Protein AF-A0A7S1DMV2-F1 (afdb_monomer_lite)

Structure (mmCIF, N/CA/C/O backbone):
data_AF-A0A7S1DMV2-F1
#
_entry.id   AF-A0A7S1DMV2-F1
#
loop_
_atom_site.group_PDB
_atom_site.id
_atom_site.type_symbol
_atom_site.label_atom_id
_atom_site.label_alt_id
_atom_site.label_comp_id
_atom_site.label_asym_id
_atom_site.label_entity_id
_atom_site.label_seq_id
_atom_site.pdbx_PDB_ins_code
_atom_site.Cartn_x
_atom_site.Cartn_y
_atom_site.Cartn_z
_atom_site.occupancy
_atom_site.B_iso_or_equiv
_atom_site.auth_seq_id
_atom_site.auth_comp_id
_atom_site.auth_asym_id
_atom_site.auth_atom_id
_atom_site.pdbx_PDB_model_num
ATOM 1 N N . ILE A 1 1 ? 1.076 7.659 12.991 1.00 69.62 1 ILE A N 1
ATOM 2 C CA . ILE A 1 1 ? 1.710 8.082 11.717 1.00 69.62 1 ILE A CA 1
ATOM 3 C C . ILE A 1 1 ? 3.096 8.660 11.974 1.00 69.62 1 ILE A C 1
ATOM 5 O O . ILE A 1 1 ? 4.048 7.985 11.617 1.00 69.62 1 ILE A O 1
ATOM 9 N N . GLY A 1 2 ? 3.241 9.781 12.695 1.00 75.44 2 GLY A N 1
ATOM 10 C CA . GLY A 1 2 ? 4.561 10.373 12.993 1.00 75.44 2 GLY A CA 1
ATOM 11 C C . GLY A 1 2 ? 5.587 9.407 13.606 1.00 75.44 2 GLY A C 1
ATOM 12 O O . GLY A 1 2 ? 6.710 9.327 13.125 1.00 75.44 2 GLY A O 1
ATOM 13 N N . LEU A 1 3 ? 5.183 8.574 14.575 1.00 82.25 3 LEU A N 1
ATOM 14 C CA . LEU A 1 3 ? 6.082 7.592 15.205 1.00 82.25 3 LEU A CA 1
ATOM 15 C C . LEU A 1 3 ? 6.598 6.505 14.242 1.00 82.25 3 LEU A C 1
ATOM 17 O O . LEU A 1 3 ? 7.683 5.979 14.443 1.00 82.25 3 LEU A O 1
ATOM 21 N N . LEU A 1 4 ? 5.840 6.189 13.187 1.00 78.69 4 LEU A N 1
ATOM 22 C CA . LEU A 1 4 ? 6.258 5.259 12.131 1.00 78.69 4 LEU A CA 1
ATOM 23 C C . LEU A 1 4 ? 7.036 5.979 11.016 1.00 78.69 4 LEU A C 1
ATOM 25 O O . LEU A 1 4 ? 7.861 5.377 10.339 1.00 78.69 4 LEU A O 1
ATOM 29 N N . GLN A 1 5 ? 6.787 7.275 10.831 1.00 78.06 5 GLN A N 1
ATOM 30 C CA . GLN A 1 5 ? 7.440 8.096 9.816 1.00 78.06 5 GLN A CA 1
ATOM 31 C C . GLN A 1 5 ? 8.902 8.393 10.171 1.00 78.06 5 GLN A C 1
ATOM 33 O O . GLN A 1 5 ? 9.743 8.399 9.282 1.00 78.06 5 GLN A O 1
ATOM 38 N N . VAL A 1 6 ? 9.222 8.553 11.461 1.00 80.19 6 VAL A N 1
ATOM 39 C CA . VAL A 1 6 ? 10.602 8.728 11.951 1.00 80.19 6 VAL A CA 1
ATOM 40 C C . VAL A 1 6 ? 11.527 7.576 11.515 1.00 80.19 6 VAL A C 1
ATOM 42 O O . VAL A 1 6 ? 12.505 7.848 10.820 1.00 80.19 6 VAL A O 1
ATOM 45 N N . PRO A 1 7 ? 11.243 6.295 11.830 1.00 78.50 7 PRO A N 1
ATOM 46 C CA . PRO A 1 7 ? 12.079 5.192 11.368 1.00 78.50 7 PRO A CA 1
ATOM 47 C C . PRO A 1 7 ? 12.000 4.986 9.849 1.00 78.50 7 PRO A C 1
ATOM 49 O O . PRO A 1 7 ? 13.005 4.617 9.251 1.00 78.50 7 PRO A O 1
ATOM 52 N N . ALA A 1 8 ? 10.859 5.255 9.205 1.00 78.00 8 ALA A N 1
ATOM 53 C CA . ALA A 1 8 ? 10.748 5.146 7.748 1.00 78.00 8 ALA A CA 1
ATOM 54 C C . ALA A 1 8 ? 11.711 6.105 7.025 1.00 78.00 8 ALA A C 1
ATOM 56 O O . ALA A 1 8 ? 12.475 5.685 6.160 1.00 78.00 8 ALA A O 1
ATOM 57 N N . VAL A 1 9 ? 11.759 7.370 7.443 1.00 80.88 9 VAL A N 1
ATOM 58 C CA . VAL A 1 9 ? 12.667 8.358 6.847 1.00 80.88 9 VAL A CA 1
ATOM 59 C C . VAL A 1 9 ? 14.125 8.062 7.209 1.00 80.88 9 VAL A C 1
ATOM 61 O O . VAL A 1 9 ? 14.994 8.146 6.346 1.00 80.88 9 VAL A O 1
ATOM 64 N N . LEU A 1 10 ? 14.406 7.673 8.457 1.00 79.31 10 LEU A N 1
ATOM 65 C CA . LEU A 1 10 ? 15.778 7.423 8.916 1.00 79.31 10 LEU A CA 1
ATOM 66 C C . LEU A 1 10 ? 16.411 6.168 8.302 1.00 79.31 10 LEU A C 1
ATOM 68 O O . LEU A 1 10 ? 17.590 6.198 7.963 1.00 79.31 10 LEU A O 1
ATOM 72 N N . PHE A 1 11 ? 15.658 5.073 8.169 1.00 79.56 11 PHE A N 1
ATOM 73 C CA . PHE A 1 11 ? 16.206 3.787 7.720 1.00 79.56 11 PHE A CA 1
ATOM 74 C C . PHE A 1 11 ? 15.944 3.480 6.247 1.00 79.56 11 PHE A C 1
ATOM 76 O O . PHE A 1 11 ? 16.741 2.776 5.631 1.00 79.56 11 PHE A O 1
ATOM 83 N N . LEU A 1 12 ? 14.838 3.970 5.681 1.00 76.56 12 LEU A N 1
ATOM 84 C CA . LEU A 1 12 ? 14.453 3.684 4.294 1.00 76.56 12 LEU A CA 1
ATOM 85 C C . LEU A 1 12 ? 14.581 4.902 3.375 1.00 76.56 12 LEU A C 1
ATOM 87 O O . LEU A 1 12 ? 14.412 4.748 2.168 1.00 76.56 12 LEU A O 1
ATOM 91 N N . SER A 1 13 ? 14.874 6.088 3.929 1.00 75.75 13 SER A N 1
ATOM 92 C CA . SER A 1 13 ? 14.917 7.361 3.192 1.00 75.75 13 SER A CA 1
ATOM 93 C C . SER A 1 13 ? 13.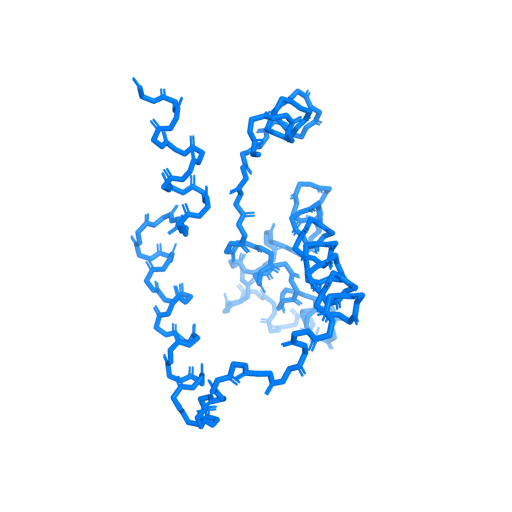665 7.598 2.339 1.00 75.75 13 SER A C 1
ATOM 95 O O . SER A 1 13 ? 13.721 8.258 1.305 1.00 75.75 13 SER A O 1
ATOM 97 N N . ASP A 1 14 ? 12.532 7.051 2.785 1.00 74.31 14 ASP A N 1
ATOM 98 C CA . ASP A 1 14 ? 11.255 7.088 2.085 1.00 74.31 14 ASP A CA 1
ATOM 99 C C . ASP A 1 14 ? 10.133 7.484 3.052 1.00 74.31 14 ASP A C 1
ATOM 101 O O . ASP A 1 14 ? 10.234 7.360 4.277 1.00 74.31 14 ASP A O 1
ATOM 105 N N . THR A 1 15 ? 9.047 7.992 2.486 1.00 77.38 15 THR A N 1
ATOM 106 C CA . THR A 1 15 ? 7.860 8.437 3.216 1.00 77.38 15 THR A CA 1
ATOM 107 C C . THR A 1 15 ? 6.749 7.384 3.167 1.00 77.38 15 THR A C 1
ATOM 109 O O . THR A 1 15 ? 6.864 6.352 2.506 1.00 77.38 15 THR A O 1
ATOM 112 N N . LEU A 1 16 ? 5.649 7.593 3.901 1.00 78.81 16 LEU A N 1
ATOM 113 C CA . LEU A 1 16 ? 4.575 6.598 4.005 1.00 78.81 1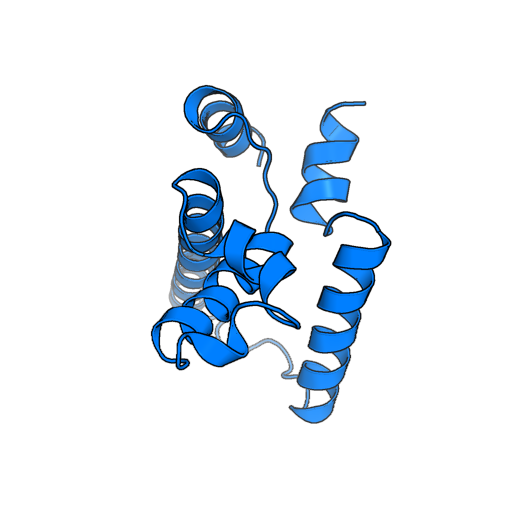6 LEU A CA 1
ATOM 114 C C . LEU A 1 16 ? 3.665 6.605 2.766 1.00 78.81 16 LEU A C 1
ATOM 116 O O . LEU A 1 16 ? 2.557 7.140 2.766 1.00 78.81 16 LEU A O 1
ATOM 120 N N . GLY A 1 17 ? 4.105 5.943 1.700 1.00 80.94 17 GLY A N 1
ATOM 121 C CA . GLY A 1 17 ? 3.315 5.677 0.499 1.00 80.94 17 GLY A CA 1
ATOM 122 C C . GLY A 1 17 ? 2.757 4.253 0.465 1.00 80.94 17 GLY A C 1
ATOM 123 O O . GLY A 1 17 ? 3.446 3.302 0.812 1.00 80.94 17 GLY A O 1
ATOM 124 N N . SER A 1 18 ? 1.505 4.094 0.025 1.00 83.00 18 SER A N 1
ATOM 125 C CA . SER A 1 18 ? 0.887 2.769 -0.165 1.00 83.00 18 SER A CA 1
ATOM 126 C C . SER A 1 18 ? 0.623 2.416 -1.631 1.00 83.00 18 SER A C 1
ATOM 128 O O . SER A 1 18 ? 0.567 1.247 -2.000 1.00 83.00 18 SER A O 1
ATOM 130 N N . SER A 1 19 ? 0.501 3.414 -2.505 1.00 84.50 19 SER A N 1
ATOM 131 C CA . SER A 1 19 ? 0.163 3.203 -3.915 1.00 84.50 19 SER A CA 1
ATOM 132 C C . SER A 1 19 ? 1.239 2.445 -4.701 1.00 84.50 19 SER A C 1
ATOM 134 O O . SER A 1 19 ? 0.906 1.717 -5.634 1.00 84.50 19 SER A O 1
ATOM 136 N N . SER A 1 20 ? 2.518 2.574 -4.334 1.00 85.94 20 SER A N 1
ATOM 137 C CA . SER A 1 20 ? 3.603 1.865 -5.025 1.00 85.94 20 SER A CA 1
ATOM 138 C C . SER A 1 20 ? 3.719 0.396 -4.599 1.00 85.94 20 SER A C 1
ATOM 140 O O . SER A 1 20 ? 4.163 -0.416 -5.402 1.00 85.94 20 SER A O 1
ATOM 142 N N . ALA A 1 21 ? 3.193 0.004 -3.432 1.00 87.12 21 ALA A N 1
ATOM 143 C CA . ALA A 1 21 ? 3.096 -1.404 -3.038 1.00 87.12 21 ALA A CA 1
ATOM 144 C C . ALA A 1 21 ? 2.246 -2.233 -4.017 1.00 87.12 21 ALA A C 1
ATOM 146 O O . ALA A 1 21 ? 2.597 -3.372 -4.326 1.00 87.12 21 ALA A O 1
ATOM 147 N N . TYR A 1 22 ? 1.167 -1.654 -4.566 1.00 87.62 22 TYR A N 1
ATOM 148 C CA . TYR A 1 22 ? 0.386 -2.311 -5.620 1.00 87.62 22 TYR A CA 1
ATOM 149 C C . TYR A 1 22 ? 1.246 -2.577 -6.859 1.00 87.62 22 TYR A C 1
ATOM 151 O O . TYR A 1 22 ? 1.145 -3.651 -7.447 1.00 87.62 22 TYR A O 1
ATOM 159 N N . MET A 1 23 ? 2.128 -1.645 -7.230 1.00 86.62 23 MET A N 1
ATOM 160 C CA . MET A 1 23 ? 3.055 -1.840 -8.348 1.00 86.62 23 MET A CA 1
ATOM 161 C C . MET A 1 23 ? 4.089 -2.921 -8.032 1.00 86.62 23 MET A C 1
ATOM 163 O O . MET A 1 23 ? 4.322 -3.772 -8.881 1.00 86.62 23 MET A O 1
ATOM 167 N N . THR A 1 24 ? 4.636 -2.961 -6.813 1.00 88.38 24 THR A N 1
ATOM 168 C CA . THR A 1 24 ? 5.594 -3.993 -6.375 1.00 88.38 24 THR A CA 1
ATOM 169 C C . THR A 1 24 ? 5.013 -5.403 -6.465 1.00 88.38 24 THR A C 1
ATOM 171 O O . THR A 1 24 ? 5.681 -6.322 -6.946 1.00 88.38 24 THR A O 1
ATOM 174 N N . VAL A 1 25 ? 3.760 -5.584 -6.031 1.00 87.50 25 VAL A N 1
ATOM 175 C CA . VAL A 1 25 ? 3.068 -6.881 -6.096 1.00 87.50 25 VAL A CA 1
ATOM 176 C C . VAL A 1 25 ? 2.779 -7.266 -7.547 1.00 87.50 25 VAL A C 1
ATOM 178 O O . VAL A 1 25 ? 3.097 -8.380 -7.956 1.00 87.50 25 VAL A O 1
ATOM 181 N N . ASN A 1 26 ? 2.247 -6.341 -8.355 1.00 85.94 26 ASN A N 1
ATOM 182 C CA . ASN A 1 26 ? 1.980 -6.604 -9.773 1.00 85.94 26 ASN A CA 1
ATOM 183 C C . ASN A 1 26 ? 3.270 -6.854 -10.573 1.00 85.94 26 ASN A C 1
ATOM 185 O O . ASN A 1 26 ? 3.283 -7.679 -11.483 1.00 85.94 26 ASN A O 1
ATOM 189 N N . ALA A 1 27 ? 4.381 -6.215 -10.203 1.00 84.75 27 ALA A N 1
ATOM 190 C CA . ALA A 1 27 ? 5.683 -6.428 -10.825 1.00 84.75 27 ALA A CA 1
ATOM 191 C C . ALA A 1 27 ? 6.230 -7.846 -10.600 1.00 84.75 27 ALA A C 1
ATOM 193 O O . ALA A 1 27 ? 7.048 -8.303 -11.395 1.00 84.75 27 ALA A O 1
ATOM 194 N N . GLN A 1 28 ? 5.757 -8.590 -9.590 1.00 84.31 28 GLN A N 1
ATOM 195 C CA . GLN A 1 28 ? 6.155 -9.994 -9.414 1.00 84.31 28 GLN A CA 1
ATOM 196 C C . GLN A 1 28 ? 5.643 -10.895 -10.539 1.00 84.31 28 GLN A C 1
ATOM 198 O O . GLN A 1 28 ? 6.277 -11.907 -10.838 1.00 84.31 28 GLN A O 1
ATOM 203 N N . LEU A 1 29 ? 4.563 -10.505 -11.225 1.00 80.75 29 LEU A N 1
ATOM 204 C CA . LEU A 1 29 ? 4.059 -11.231 -12.390 1.00 80.75 29 LEU A CA 1
ATOM 205 C C . LEU A 1 29 ? 5.114 -11.302 -13.508 1.00 80.75 29 LEU A C 1
ATOM 207 O O . LEU A 1 29 ? 5.193 -12.294 -14.229 1.00 80.75 29 LEU A O 1
ATOM 211 N N . LEU A 1 30 ? 6.009 -10.309 -13.591 1.00 78.00 30 LEU A N 1
ATOM 212 C CA . LEU A 1 30 ? 7.112 -10.285 -14.557 1.00 78.00 30 LEU A CA 1
ATOM 213 C C . LEU A 1 30 ? 8.139 -11.397 -14.351 1.00 78.00 30 LEU A C 1
ATOM 215 O O . LEU A 1 30 ? 8.847 -11.739 -15.298 1.00 78.00 30 LEU A O 1
ATOM 219 N N . ASN A 1 31 ? 8.228 -11.973 -13.150 1.00 76.75 31 ASN A N 1
ATOM 220 C CA . ASN A 1 31 ? 9.111 -13.113 -12.898 1.00 76.75 31 ASN A CA 1
ATOM 221 C C . ASN A 1 31 ? 8.611 -14.383 -13.593 1.00 76.75 31 ASN A C 1
ATOM 223 O O . ASN A 1 31 ? 9.419 -15.246 -13.924 1.00 76.75 31 ASN A O 1
ATOM 227 N N . VAL A 1 32 ? 7.304 -14.467 -13.853 1.00 79.94 32 VAL A N 1
ATOM 228 C CA . VAL A 1 32 ? 6.658 -15.610 -14.509 1.00 79.94 32 VAL A CA 1
ATOM 229 C C . VAL A 1 32 ? 6.602 -15.426 -16.032 1.00 79.94 32 VAL A C 1
ATOM 231 O O . VAL A 1 32 ? 6.532 -16.408 -16.767 1.00 79.94 32 VAL A O 1
ATOM 234 N N . LEU A 1 33 ? 6.674 -14.186 -16.535 1.00 74.06 33 LEU A N 1
ATOM 235 C CA . LEU A 1 33 ? 6.631 -13.917 -17.975 1.00 74.06 33 LEU A CA 1
ATOM 236 C C . LEU A 1 33 ? 7.965 -14.236 -18.689 1.00 74.06 33 LEU A C 1
ATOM 238 O O . LEU A 1 33 ? 9.033 -13.933 -18.136 1.00 74.06 33 LEU A O 1
ATOM 242 N N . PRO A 1 34 ? 7.909 -14.750 -19.941 1.00 71.50 34 PRO A N 1
ATOM 243 C CA . PRO A 1 34 ? 9.077 -14.921 -20.806 1.00 71.50 34 PRO A CA 1
ATOM 244 C C . PRO A 1 34 ? 9.829 -13.601 -21.019 1.00 71.50 34 PRO A C 1
ATOM 246 O O . PRO A 1 34 ? 9.221 -12.528 -21.063 1.00 71.50 34 PRO A O 1
ATOM 249 N N . GLY A 1 35 ? 11.155 -13.685 -21.175 1.00 66.19 35 GLY A N 1
ATOM 250 C CA . GLY A 1 35 ? 12.046 -12.524 -21.298 1.00 66.19 35 GLY A CA 1
ATOM 251 C C . GLY A 1 35 ? 11.678 -11.556 -22.428 1.00 66.19 35 GLY A C 1
ATOM 252 O O . GLY A 1 35 ? 11.830 -10.348 -22.259 1.00 66.19 35 GLY A O 1
ATOM 253 N N . ASP A 1 36 ? 11.102 -12.064 -23.517 1.00 66.06 36 ASP A N 1
ATOM 254 C CA . ASP A 1 36 ? 10.797 -11.293 -24.730 1.00 66.06 36 ASP A CA 1
ATOM 255 C C . ASP A 1 36 ? 9.690 -10.242 -24.529 1.00 66.06 36 ASP A C 1
ATOM 257 O O . ASP A 1 36 ? 9.670 -9.211 -25.198 1.00 66.06 36 ASP A O 1
ATOM 261 N N . LEU A 1 37 ? 8.796 -10.447 -23.554 1.00 64.00 37 LEU A N 1
ATOM 262 C CA . LEU A 1 37 ? 7.711 -9.510 -23.226 1.00 64.00 37 LEU A CA 1
ATOM 263 C C . LEU A 1 37 ? 8.139 -8.415 -22.233 1.00 64.00 37 LEU A C 1
ATOM 265 O O . LEU A 1 37 ? 7.384 -7.473 -21.980 1.00 64.00 37 LEU A O 1
ATOM 269 N N . ARG A 1 38 ? 9.349 -8.513 -21.663 1.00 64.62 38 ARG A N 1
ATOM 270 C CA . ARG A 1 38 ? 9.828 -7.608 -20.604 1.00 64.62 38 ARG A CA 1
ATOM 271 C C . ARG A 1 38 ? 10.288 -6.246 -21.136 1.00 64.62 38 ARG A C 1
ATOM 273 O O . ARG A 1 38 ? 10.204 -5.259 -20.415 1.00 64.62 38 ARG A O 1
ATOM 280 N N . GLY A 1 39 ? 10.714 -6.166 -22.398 1.00 58.47 39 GLY A N 1
ATOM 281 C CA . GLY A 1 39 ? 11.342 -4.960 -22.956 1.00 58.47 39 GLY A CA 1
ATOM 282 C C . GLY A 1 39 ? 10.399 -3.788 -23.271 1.00 58.47 39 GLY A C 1
ATOM 283 O O . GLY A 1 39 ? 10.859 -2.652 -23.356 1.00 58.47 39 GLY A O 1
ATOM 284 N N . GLY A 1 40 ? 9.095 -4.039 -23.446 1.00 64.06 40 GLY A N 1
ATOM 285 C CA . GLY A 1 40 ? 8.129 -3.038 -23.926 1.00 64.06 40 GLY A CA 1
ATOM 286 C C . GLY A 1 40 ? 7.224 -2.471 -22.831 1.00 64.06 40 GLY A C 1
ATOM 287 O O . GLY A 1 40 ? 7.560 -1.501 -22.155 1.00 64.06 40 GLY A O 1
ATOM 288 N N . ALA A 1 41 ? 6.054 -3.089 -22.648 1.00 56.97 41 ALA A N 1
ATOM 289 C CA . ALA A 1 41 ? 5.014 -2.626 -21.721 1.00 56.97 41 ALA A CA 1
ATOM 290 C C . ALA A 1 41 ? 5.406 -2.727 -20.231 1.00 56.97 41 ALA A C 1
ATOM 292 O O . ALA A 1 41 ? 4.777 -2.114 -19.372 1.00 56.97 41 ALA A O 1
ATOM 293 N N . ALA A 1 42 ? 6.455 -3.490 -19.918 1.00 64.31 42 ALA A N 1
ATOM 294 C CA . ALA A 1 42 ? 6.855 -3.826 -18.558 1.00 64.31 42 ALA A CA 1
ATOM 295 C C . ALA A 1 42 ? 8.004 -2.982 -17.990 1.00 64.31 42 ALA A C 1
ATOM 297 O O . ALA A 1 42 ? 8.271 -3.079 -16.794 1.00 64.31 42 ALA A O 1
ATOM 298 N N . LYS A 1 43 ? 8.651 -2.127 -18.793 1.00 74.75 43 LYS A N 1
ATOM 299 C CA . LYS A 1 43 ? 9.821 -1.344 -18.355 1.00 74.75 43 LYS A CA 1
ATOM 300 C C . LYS A 1 43 ? 9.534 -0.486 -17.117 1.00 74.75 43 LYS A C 1
ATOM 302 O O . LYS A 1 43 ? 10.382 -0.341 -16.244 1.00 74.75 43 LYS A O 1
ATOM 307 N N .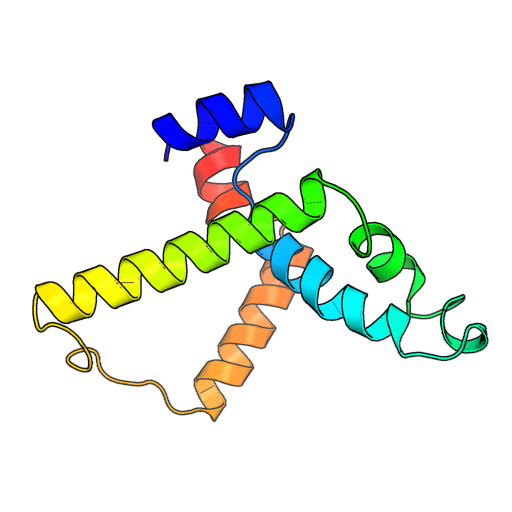 HIS A 1 44 ? 8.320 0.060 -17.017 1.00 77.56 44 HIS A N 1
ATOM 308 C CA . HIS A 1 44 ? 7.899 0.813 -15.835 1.00 77.56 44 HIS A CA 1
ATOM 309 C C . HIS A 1 44 ? 7.761 -0.082 -14.593 1.00 77.56 44 HIS A C 1
ATOM 311 O O . HIS A 1 44 ? 8.207 0.297 -13.516 1.00 77.56 44 HIS A O 1
ATOM 317 N N . LEU A 1 45 ? 7.182 -1.279 -14.741 1.00 75.75 45 LEU A N 1
ATOM 318 C CA . LEU A 1 45 ? 6.999 -2.232 -13.641 1.00 75.75 45 LEU A CA 1
ATOM 319 C C . LEU A 1 45 ? 8.318 -2.895 -13.217 1.00 75.75 45 LEU A C 1
ATOM 321 O O . LEU A 1 45 ? 8.457 -3.287 -12.063 1.00 75.75 45 LEU A O 1
ATOM 325 N N . GLU A 1 46 ? 9.299 -2.993 -14.115 1.00 77.44 46 GLU A N 1
ATOM 326 C CA . GLU A 1 46 ? 10.613 -3.570 -13.824 1.00 77.44 46 GLU A CA 1
ATOM 327 C C . GLU A 1 46 ? 11.330 -2.827 -12.685 1.00 77.44 46 GLU A C 1
ATOM 329 O O . GLU A 1 46 ? 11.894 -3.465 -11.795 1.00 77.44 46 GLU A O 1
ATOM 334 N N . GLY A 1 47 ? 11.203 -1.495 -12.635 1.00 76.25 47 GLY A N 1
ATOM 335 C CA . GLY A 1 47 ? 11.740 -0.670 -11.545 1.00 76.25 47 GLY A CA 1
ATOM 336 C C . GLY A 1 47 ? 11.106 -0.943 -10.173 1.00 76.25 47 GLY A C 1
ATOM 337 O O . GLY A 1 47 ? 11.718 -0.662 -9.145 1.00 76.25 47 GLY A O 1
ATOM 338 N N . PHE A 1 48 ? 9.912 -1.542 -10.139 1.00 78.50 48 PHE A N 1
ATOM 339 C CA . PHE A 1 48 ? 9.207 -1.912 -8.907 1.00 78.50 48 PHE A CA 1
ATOM 340 C C . PHE A 1 48 ? 9.388 -3.387 -8.526 1.00 78.50 48 PHE A C 1
ATOM 342 O O . PHE A 1 48 ? 8.867 -3.832 -7.507 1.00 78.50 48 PHE A O 1
ATOM 349 N N . ARG A 1 49 ? 10.130 -4.170 -9.320 1.00 72.19 49 ARG A N 1
ATOM 350 C CA . ARG A 1 49 ? 10.228 -5.626 -9.147 1.00 72.19 49 ARG A CA 1
ATOM 351 C C . ARG A 1 49 ? 11.033 -6.032 -7.914 1.00 72.19 49 ARG A C 1
ATOM 353 O O . ARG A 1 49 ? 10.637 -6.941 -7.185 1.00 72.19 49 ARG A O 1
ATOM 360 N N . LEU A 1 50 ? 12.174 -5.385 -7.696 1.00 66.56 50 LEU A N 1
ATOM 361 C CA . LEU A 1 50 ? 13.116 -5.698 -6.622 1.00 66.56 50 LEU A CA 1
ATOM 362 C C . LEU A 1 50 ? 13.555 -4.406 -5.932 1.00 66.56 50 LEU A C 1
ATOM 364 O O . LEU A 1 50 ? 13.634 -3.355 -6.561 1.00 66.56 50 LEU A O 1
ATOM 368 N N . GLY A 1 51 ? 13.821 -4.486 -4.631 1.00 75.31 51 GLY A N 1
ATOM 369 C CA . GLY A 1 51 ? 14.308 -3.361 -3.836 1.00 75.31 51 GLY A CA 1
ATOM 370 C C . GLY A 1 51 ? 13.696 -3.338 -2.443 1.00 75.31 51 GLY A C 1
ATOM 371 O O . GLY A 1 51 ? 12.479 -3.464 -2.291 1.00 75.31 51 GLY A O 1
ATOM 372 N N . ALA A 1 52 ? 14.542 -3.150 -1.430 1.00 69.94 52 ALA A N 1
ATOM 373 C CA . ALA A 1 52 ? 14.108 -3.061 -0.038 1.00 69.94 52 ALA A CA 1
ATOM 374 C C . ALA A 1 52 ? 13.082 -1.931 0.166 1.00 69.94 52 ALA A C 1
ATOM 376 O O . ALA A 1 52 ? 12.078 -2.149 0.836 1.00 69.94 52 ALA A O 1
ATOM 377 N N . GLY A 1 53 ? 13.262 -0.783 -0.501 1.00 73.56 53 GLY A N 1
ATOM 378 C CA . GLY A 1 53 ? 12.305 0.331 -0.463 1.00 73.56 53 GLY A CA 1
ATOM 379 C C . GLY A 1 53 ? 10.931 -0.005 -1.061 1.00 73.56 53 GLY A C 1
ATOM 380 O O . GLY A 1 53 ? 9.906 0.391 -0.521 1.00 73.56 53 GLY A O 1
ATOM 381 N N . ASN A 1 54 ? 10.875 -0.822 -2.115 1.00 79.50 54 ASN A N 1
ATOM 382 C CA . ASN A 1 54 ? 9.610 -1.210 -2.752 1.00 79.50 54 ASN A CA 1
ATOM 383 C C . ASN A 1 54 ? 8.826 -2.236 -1.918 1.00 79.50 54 ASN A C 1
ATOM 385 O O . ASN A 1 54 ? 7.596 -2.188 -1.850 1.00 79.50 54 ASN A O 1
ATOM 389 N N . TRP A 1 55 ? 9.535 -3.176 -1.289 1.00 84.19 55 TRP A N 1
ATOM 390 C CA . TRP A 1 55 ? 8.934 -4.261 -0.511 1.00 84.19 55 TRP A CA 1
ATOM 391 C C . TRP A 1 55 ? 8.538 -3.849 0.903 1.00 84.19 55 TRP A C 1
ATOM 393 O O . TRP A 1 55 ? 7.550 -4.364 1.426 1.00 84.19 55 TRP A O 1
ATOM 403 N N . TRP A 1 56 ? 9.239 -2.888 1.509 1.00 85.00 56 TRP A N 1
ATOM 404 C CA . TRP A 1 56 ? 8.859 -2.349 2.818 1.00 85.00 56 TRP A CA 1
ATOM 405 C C . TRP A 1 56 ? 7.407 -1.849 2.821 1.00 85.00 56 TRP A C 1
ATOM 407 O O . TRP A 1 56 ? 6.660 -2.152 3.749 1.00 85.00 56 TRP A O 1
ATOM 417 N N . GLN A 1 57 ? 6.976 -1.168 1.752 1.00 86.19 57 GLN A N 1
ATOM 418 C CA . GLN A 1 57 ? 5.607 -0.662 1.633 1.00 86.19 57 GLN A CA 1
ATOM 419 C C . GLN A 1 57 ? 4.574 -1.803 1.597 1.00 86.19 57 GLN A C 1
ATOM 421 O O . GLN A 1 57 ? 3.489 -1.676 2.165 1.00 86.19 57 GLN A O 1
ATOM 426 N N . VAL A 1 58 ? 4.917 -2.945 0.989 1.00 89.31 58 VAL A N 1
ATOM 427 C CA . VAL A 1 58 ? 4.069 -4.152 0.974 1.00 89.31 58 VAL A CA 1
ATOM 428 C C . VAL A 1 58 ? 3.944 -4.740 2.383 1.00 89.31 58 VAL A C 1
ATOM 430 O O . VAL A 1 58 ? 2.838 -5.062 2.827 1.00 89.31 58 VAL A O 1
ATOM 433 N N . PHE A 1 59 ? 5.052 -4.833 3.123 1.00 89.81 59 PHE A N 1
ATOM 434 C CA . PHE A 1 59 ? 5.038 -5.291 4.517 1.00 89.81 59 PHE A CA 1
ATOM 435 C C . PHE A 1 59 ? 4.253 -4.343 5.427 1.00 89.81 59 PHE A C 1
ATOM 437 O O . PHE A 1 59 ? 3.450 -4.789 6.242 1.00 89.81 59 PHE A O 1
ATOM 444 N N . TYR A 1 60 ? 4.412 -3.035 5.243 1.00 87.75 60 TYR A N 1
ATOM 445 C CA . TYR A 1 60 ? 3.659 -2.025 5.976 1.00 87.75 60 TYR A CA 1
ATOM 446 C C . TYR A 1 60 ? 2.141 -2.159 5.759 1.00 87.75 60 TYR A C 1
ATOM 448 O O . TYR A 1 60 ? 1.385 -2.221 6.730 1.00 87.75 60 TYR A O 1
ATOM 456 N N . ILE A 1 61 ? 1.682 -2.253 4.505 1.00 90.25 61 ILE A N 1
ATOM 457 C CA . ILE A 1 61 ? 0.250 -2.397 4.199 1.00 90.25 61 ILE A CA 1
ATOM 458 C C . ILE A 1 61 ? -0.297 -3.725 4.718 1.00 90.25 61 ILE A C 1
ATOM 460 O O . ILE A 1 61 ? -1.374 -3.750 5.307 1.00 90.25 61 ILE A O 1
ATOM 464 N N . SER A 1 62 ? 0.424 -4.829 4.519 1.00 91.50 62 SER A N 1
ATOM 465 C CA . SER A 1 62 ? -0.025 -6.138 5.008 1.00 91.50 62 SER A CA 1
ATOM 466 C C . SER A 1 62 ? -0.137 -6.161 6.535 1.00 91.50 62 SER A C 1
ATOM 468 O O . SER A 1 62 ? -1.154 -6.620 7.054 1.00 91.50 62 SER A O 1
ATOM 470 N N . ALA A 1 63 ? 0.821 -5.573 7.257 1.00 91.81 63 ALA A N 1
ATOM 471 C CA . ALA A 1 63 ? 0.730 -5.395 8.704 1.00 91.81 63 ALA A CA 1
ATOM 472 C C . ALA A 1 63 ? -0.474 -4.528 9.109 1.00 91.81 63 ALA A C 1
ATOM 474 O O . ALA A 1 63 ? -1.176 -4.867 10.061 1.00 91.81 63 ALA A O 1
ATOM 475 N N . ALA A 1 64 ? -0.766 -3.449 8.373 1.00 90.56 64 ALA A N 1
ATOM 476 C CA . ALA A 1 64 ? -1.933 -2.607 8.631 1.00 90.56 64 ALA A CA 1
ATOM 477 C C . ALA A 1 64 ? -3.259 -3.362 8.422 1.00 90.56 64 ALA A C 1
ATOM 479 O O . ALA A 1 64 ? -4.163 -3.252 9.250 1.00 90.56 64 ALA A O 1
ATOM 480 N N . ILE A 1 65 ? -3.364 -4.169 7.359 1.00 92.88 65 ILE A N 1
ATOM 481 C CA . ILE A 1 65 ? -4.539 -5.009 7.078 1.00 92.88 65 ILE A CA 1
ATOM 482 C C . ILE A 1 65 ? -4.727 -6.052 8.184 1.00 92.88 65 ILE A C 1
ATOM 484 O O . ILE A 1 65 ? -5.826 -6.184 8.724 1.00 92.88 65 ILE A O 1
ATOM 488 N N . LEU A 1 66 ? -3.663 -6.772 8.552 1.00 95.00 66 LEU A N 1
ATOM 489 C CA . LEU A 1 66 ? -3.711 -7.796 9.598 1.00 95.00 66 LEU A CA 1
ATOM 490 C C . LEU A 1 66 ? -4.028 -7.195 10.972 1.00 95.00 66 LEU A C 1
ATOM 492 O O . LEU A 1 66 ? -4.851 -7.744 11.704 1.00 95.00 66 LEU A O 1
ATOM 496 N N . GLY A 1 67 ? -3.437 -6.046 11.303 1.00 93.75 67 GLY A N 1
ATOM 497 C CA . GLY A 1 67 ? -3.723 -5.315 12.535 1.00 93.75 67 GLY A CA 1
ATOM 498 C C . GLY A 1 67 ? -5.177 -4.849 12.605 1.00 93.75 67 GLY A C 1
ATOM 499 O O . GLY A 1 67 ? -5.852 -5.082 13.606 1.00 93.75 67 GLY A O 1
ATOM 500 N N . ALA A 1 68 ? -5.699 -4.268 11.520 1.00 91.94 68 ALA A N 1
ATOM 501 C CA . ALA A 1 68 ? -7.101 -3.863 11.437 1.00 91.94 68 ALA A CA 1
ATOM 502 C C . ALA A 1 68 ? -8.053 -5.062 11.563 1.00 91.94 68 ALA A C 1
ATOM 504 O O . ALA A 1 68 ? -9.045 -4.991 12.291 1.00 91.94 68 ALA A O 1
ATOM 505 N N . PHE A 1 69 ? -7.733 -6.182 10.910 1.00 93.81 69 PHE A N 1
ATOM 506 C CA . PHE A 1 69 ? -8.505 -7.417 11.017 1.00 93.81 69 PHE A CA 1
ATOM 507 C C . PHE A 1 69 ? -8.519 -7.965 12.452 1.00 93.81 69 PHE A C 1
ATOM 509 O O . PHE A 1 69 ? -9.591 -8.265 12.979 1.00 93.81 69 PHE A O 1
ATOM 516 N N . GLY A 1 70 ? -7.357 -8.041 13.109 1.00 95.62 70 GLY A N 1
ATOM 517 C CA . GLY A 1 70 ? -7.238 -8.488 14.498 1.00 95.62 70 GLY A CA 1
ATOM 518 C C . GLY A 1 70 ? -8.032 -7.606 15.464 1.00 95.62 70 GLY A C 1
ATOM 519 O O . GLY A 1 70 ? -8.847 -8.111 16.236 1.00 95.62 70 GLY A O 1
ATOM 520 N N . CYS A 1 71 ? -7.886 -6.282 15.360 1.00 94.38 71 CYS A N 1
ATOM 521 C CA . CYS A 1 71 ? -8.654 -5.329 16.164 1.00 94.38 71 CYS A CA 1
ATOM 522 C C . CYS A 1 71 ? -10.165 -5.456 15.930 1.00 94.38 71 CYS A C 1
ATOM 524 O O . CYS A 1 71 ? -10.944 -5.433 16.883 1.00 94.38 71 CYS A O 1
ATOM 526 N N . SER A 1 72 ? -10.595 -5.630 14.679 1.00 94.50 72 SER A N 1
ATOM 527 C CA . SER A 1 72 ? -12.012 -5.797 14.347 1.00 94.50 72 SER A CA 1
ATOM 528 C C . SER A 1 72 ? -12.607 -7.075 14.951 1.00 94.50 72 SER A C 1
ATOM 530 O O . SER A 1 72 ? -13.755 -7.074 15.397 1.00 94.50 72 SER A O 1
ATOM 532 N N . LYS A 1 73 ? -11.818 -8.154 15.036 1.00 93.56 73 LYS A N 1
ATOM 533 C CA . LYS A 1 73 ? -12.221 -9.398 15.706 1.00 93.56 73 LYS A CA 1
ATOM 534 C C . LYS A 1 73 ? -12.306 -9.236 17.223 1.00 93.56 73 LYS A C 1
ATOM 536 O O . LYS A 1 73 ? -13.313 -9.630 17.797 1.00 93.56 73 LYS A O 1
ATOM 541 N N . ILE A 1 74 ? -11.296 -8.630 17.853 1.00 95.62 74 ILE A N 1
ATOM 542 C CA . ILE A 1 74 ? -11.254 -8.427 19.314 1.00 95.62 74 ILE A CA 1
ATOM 543 C C . ILE A 1 74 ? -12.403 -7.526 19.780 1.00 95.62 74 ILE A C 1
ATOM 545 O O . ILE A 1 74 ? -13.033 -7.795 20.796 1.00 95.62 74 ILE A O 1
ATOM 549 N N . THR A 1 75 ? -12.703 -6.474 19.018 1.00 94.75 75 THR A N 1
ATOM 550 C CA . THR A 1 75 ? -13.790 -5.529 19.331 1.00 94.75 75 THR A CA 1
ATOM 551 C C . THR A 1 75 ? -15.176 -6.021 18.908 1.00 94.75 75 THR A C 1
ATOM 553 O O . THR A 1 75 ? -16.161 -5.334 19.161 1.00 94.75 75 THR A O 1
ATOM 556 N N . GLY A 1 76 ? -15.276 -7.178 18.240 1.00 91.19 76 GLY A N 1
ATOM 557 C CA . GLY A 1 76 ? -16.546 -7.710 17.737 1.00 91.19 76 GLY A CA 1
ATOM 558 C C . GLY A 1 76 ? -17.189 -6.879 16.618 1.00 91.19 76 GLY A C 1
ATOM 559 O O . GL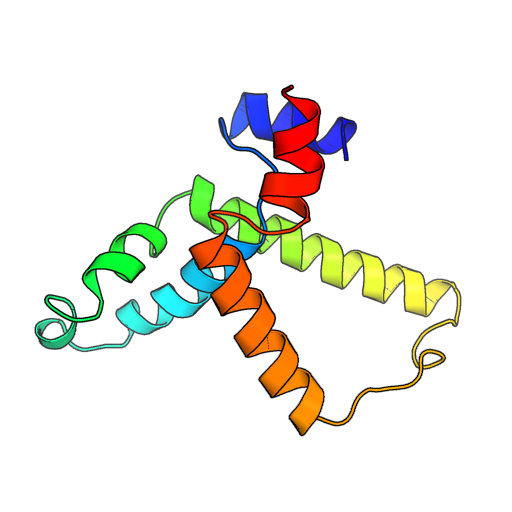Y A 1 76 ? -18.366 -7.053 16.326 1.00 91.19 76 GLY A O 1
ATOM 560 N N . THR A 1 77 ? -16.440 -5.982 15.971 1.00 92.62 77 THR A N 1
ATOM 561 C CA . THR A 1 77 ? -16.946 -5.087 14.908 1.00 92.62 77 THR A CA 1
ATOM 562 C C . THR A 1 77 ? -16.847 -5.694 13.506 1.00 92.62 77 THR A C 1
ATOM 564 O O . THR A 1 77 ? -17.224 -5.068 12.511 1.00 92.62 77 THR A O 1
ATOM 567 N N . TYR A 1 78 ? -16.333 -6.919 13.396 1.00 90.25 78 TYR A N 1
ATOM 568 C CA . TYR A 1 78 ? -16.143 -7.588 12.116 1.00 90.25 78 TYR A CA 1
ATOM 569 C C . TYR A 1 78 ? -17.480 -7.854 11.416 1.00 90.25 78 TYR A C 1
ATOM 571 O O . TYR A 1 78 ? -18.346 -8.537 11.953 1.00 90.25 78 TYR A O 1
ATOM 579 N N . GLY A 1 79 ? -17.634 -7.337 10.194 1.00 87.56 79 GLY A N 1
ATOM 580 C CA . GLY A 1 79 ? -18.851 -7.511 9.394 1.00 87.56 79 GLY A CA 1
ATOM 581 C C . GLY A 1 79 ? -20.011 -6.578 9.762 1.00 87.56 79 GLY A C 1
ATOM 582 O O . GLY A 1 79 ? -21.065 -6.671 9.145 1.00 87.56 79 GLY A O 1
ATOM 583 N N . VAL A 1 80 ? -19.823 -5.656 10.715 1.00 91.12 80 VAL A N 1
ATOM 584 C CA . VAL A 1 80 ? -20.831 -4.632 11.054 1.00 91.12 80 VAL A CA 1
ATOM 585 C C . VAL A 1 80 ? -20.948 -3.578 9.948 1.00 91.12 80 VAL A C 1
ATOM 587 O O . VAL A 1 80 ? -22.026 -3.045 9.690 1.00 91.12 80 VAL A O 1
ATOM 590 N N . ALA A 1 81 ? -19.838 -3.271 9.274 1.00 87.44 81 ALA A N 1
ATOM 591 C CA . ALA A 1 81 ? -19.825 -2.310 8.181 1.00 87.44 81 ALA A CA 1
ATOM 592 C C . ALA A 1 81 ? -20.587 -2.845 6.960 1.00 87.44 81 ALA A C 1
ATOM 594 O O . ALA A 1 81 ? -20.390 -3.985 6.531 1.00 87.44 81 ALA A O 1
ATOM 595 N N . ARG A 1 82 ? -21.421 -1.990 6.356 1.00 89.88 82 ARG A N 1
ATOM 596 C CA . ARG A 1 82 ? -22.141 -2.319 5.124 1.00 89.88 82 ARG A CA 1
ATOM 597 C C . ARG A 1 82 ? -21.142 -2.585 3.997 1.00 89.88 82 ARG A C 1
ATOM 599 O O . ARG A 1 82 ? -20.388 -1.697 3.604 1.00 89.88 82 ARG A O 1
ATOM 606 N N . GLY A 1 83 ? -21.177 -3.803 3.466 1.00 87.44 83 GLY A N 1
ATOM 607 C CA . GLY A 1 83 ? -20.387 -4.183 2.302 1.00 87.44 83 GLY A CA 1
ATOM 608 C C . GLY A 1 83 ? -20.788 -3.393 1.055 1.00 87.44 83 GLY A C 1
ATOM 609 O O . GLY A 1 83 ? -21.939 -2.983 0.888 1.00 87.44 83 GLY A O 1
ATOM 610 N N . VAL A 1 84 ? -19.821 -3.204 0.165 1.00 92.81 84 VAL A N 1
ATOM 611 C CA . VAL A 1 84 ? -20.012 -2.587 -1.150 1.00 92.81 84 VAL A CA 1
ATOM 612 C C . VAL A 1 84 ? -20.080 -3.711 -2.193 1.00 92.81 84 VAL A C 1
ATOM 614 O O . VAL A 1 84 ? -19.306 -4.666 -2.089 1.00 92.81 84 VAL A O 1
ATOM 617 N N . PRO A 1 85 ? -20.983 -3.649 -3.190 1.00 94.50 85 PRO A N 1
ATOM 618 C CA . PRO A 1 85 ? -21.022 -4.646 -4.255 1.00 94.50 85 PRO A CA 1
ATOM 619 C C . PRO A 1 85 ? -19.690 -4.702 -5.012 1.00 94.50 85 PRO A C 1
ATOM 621 O O . PRO A 1 85 ? -19.030 -3.681 -5.219 1.00 94.50 85 PRO A O 1
ATOM 624 N N . VAL A 1 86 ? -19.327 -5.899 -5.479 1.00 94.50 86 VAL A N 1
ATOM 625 C CA . VAL A 1 86 ? -18.033 -6.170 -6.133 1.00 94.50 86 VAL A CA 1
ATOM 626 C C . VAL A 1 86 ? -17.773 -5.220 -7.305 1.00 94.50 86 VAL A C 1
ATOM 628 O O . VAL A 1 86 ? -16.663 -4.716 -7.445 1.00 94.50 86 VAL A O 1
ATOM 631 N N . SER A 1 87 ? -18.800 -4.898 -8.098 1.00 95.00 87 SER A N 1
ATOM 632 C CA . SER A 1 87 ? -18.683 -3.963 -9.226 1.00 95.00 87 SER A CA 1
ATOM 633 C C . SER A 1 87 ? -18.180 -2.582 -8.802 1.00 95.00 87 SER A C 1
ATOM 635 O O . SER A 1 87 ? -17.273 -2.033 -9.423 1.00 95.00 87 SER A O 1
ATOM 637 N N . HIS A 1 88 ? -18.717 -2.039 -7.710 1.00 94.94 88 HIS A N 1
ATOM 638 C CA . HIS A 1 88 ? -18.315 -0.730 -7.200 1.00 94.94 88 HIS A CA 1
ATOM 639 C C . HIS A 1 88 ? -16.924 -0.784 -6.569 1.00 94.94 88 HIS A C 1
ATOM 641 O O . HIS A 1 88 ? -16.150 0.155 -6.732 1.00 94.94 88 HIS A O 1
ATOM 647 N N . ALA A 1 89 ? -16.575 -1.888 -5.901 1.00 93.38 89 ALA A N 1
ATOM 648 C CA . ALA A 1 89 ? -15.235 -2.082 -5.354 1.00 93.38 89 ALA A CA 1
ATOM 649 C C . ALA A 1 89 ? -14.165 -2.126 -6.459 1.00 93.38 89 ALA A C 1
ATOM 651 O O . ALA A 1 89 ? -13.115 -1.503 -6.320 1.00 93.38 89 ALA A O 1
ATOM 652 N N . VAL A 1 90 ? -14.447 -2.796 -7.582 1.00 94.56 90 VAL A N 1
ATOM 653 C CA . VAL A 1 90 ? -13.535 -2.866 -8.735 1.00 94.56 90 VAL A CA 1
ATOM 654 C C . VAL A 1 90 ? -13.369 -1.496 -9.396 1.00 94.56 90 VAL A C 1
ATOM 656 O O . VAL A 1 90 ? -12.241 -1.042 -9.582 1.00 94.56 90 VAL A O 1
ATOM 659 N N . ILE A 1 91 ? -14.473 -0.806 -9.706 1.00 96.38 91 ILE A N 1
ATOM 660 C CA . ILE A 1 91 ? -14.432 0.522 -10.345 1.00 96.38 91 ILE A CA 1
ATOM 661 C C . ILE A 1 91 ? -13.755 1.544 -9.424 1.00 96.38 91 ILE A C 1
ATOM 663 O O . ILE A 1 91 ? -12.907 2.320 -9.869 1.00 96.38 91 ILE A O 1
ATOM 667 N N . GLY A 1 92 ? -14.083 1.521 -8.130 1.00 93.62 92 GLY A N 1
ATOM 668 C CA . GLY A 1 92 ? -13.469 2.384 -7.126 1.00 93.62 92 GLY A CA 1
ATOM 669 C C . GLY A 1 92 ? -11.973 2.116 -6.977 1.00 93.62 92 GLY A C 1
ATOM 670 O O . GLY A 1 92 ? -11.185 3.057 -6.993 1.00 93.62 92 GLY A O 1
ATOM 671 N N . GLY A 1 93 ? -11.567 0.845 -6.917 1.00 91.69 93 GLY A N 1
ATOM 672 C CA . GLY A 1 93 ? -10.160 0.447 -6.847 1.00 91.69 93 GLY A CA 1
ATOM 673 C C . GLY A 1 93 ? -9.359 0.885 -8.073 1.00 91.69 93 GLY A C 1
ATOM 674 O O . GLY A 1 93 ? -8.287 1.473 -7.929 1.00 91.69 93 GLY A O 1
ATOM 675 N N . PHE A 1 94 ? -9.901 0.682 -9.278 1.00 93.12 94 PHE A N 1
ATOM 676 C CA . PHE A 1 94 ? -9.283 1.165 -10.515 1.00 93.12 94 PHE A CA 1
ATOM 677 C C . PHE A 1 94 ? -9.123 2.689 -10.501 1.00 93.12 94 PHE A C 1
ATOM 679 O O . PHE A 1 94 ? -8.024 3.199 -10.717 1.00 93.12 94 PHE A O 1
ATOM 686 N N . THR A 1 95 ? -10.197 3.412 -10.175 1.00 94.44 95 THR A N 1
ATOM 687 C CA . THR A 1 95 ? -10.198 4.880 -10.120 1.00 94.44 95 THR A CA 1
ATOM 688 C C . THR A 1 95 ? -9.201 5.400 -9.081 1.00 94.44 95 THR A C 1
ATOM 690 O O . THR A 1 95 ? -8.476 6.357 -9.345 1.00 94.44 95 THR A O 1
ATOM 693 N N . MET A 1 96 ? -9.107 4.744 -7.920 1.00 92.12 96 MET A N 1
ATOM 694 C CA . MET A 1 96 ? -8.157 5.078 -6.859 1.00 92.12 96 MET A CA 1
ATOM 695 C C . MET A 1 96 ? -6.707 4.911 -7.321 1.00 92.12 96 MET A C 1
ATOM 697 O O . MET A 1 96 ? -5.899 5.822 -7.136 1.00 92.12 96 MET A O 1
ATOM 701 N N . ILE A 1 97 ? -6.362 3.770 -7.930 1.00 90.31 97 ILE A N 1
ATOM 702 C CA . ILE A 1 97 ? -4.997 3.525 -8.413 1.00 90.31 97 ILE A CA 1
ATOM 703 C C . ILE A 1 97 ? -4.658 4.519 -9.523 1.00 90.31 97 ILE A C 1
ATOM 705 O O . ILE A 1 97 ? -3.633 5.194 -9.430 1.00 90.31 97 ILE A O 1
ATOM 709 N N . TRP A 1 98 ? -5.538 4.666 -10.515 1.00 91.44 98 TRP A N 1
ATOM 710 C CA . TRP A 1 98 ? -5.372 5.602 -11.624 1.00 91.44 98 TRP A CA 1
ATOM 711 C C . TRP A 1 98 ? -5.150 7.039 -11.131 1.00 91.44 98 TRP A C 1
ATOM 713 O O . TRP A 1 98 ? -4.135 7.667 -11.443 1.00 91.44 98 TRP A O 1
ATOM 723 N N . GLY A 1 99 ? -6.045 7.532 -10.271 1.00 91.06 99 GLY A N 1
ATOM 724 C CA . GLY A 1 99 ? -5.945 8.860 -9.668 1.00 91.06 99 GLY A CA 1
ATOM 725 C C . GLY A 1 99 ? -4.658 9.046 -8.867 1.00 91.06 99 GLY A C 1
ATOM 726 O O . GLY A 1 99 ? -3.982 10.059 -9.021 1.00 91.06 99 GLY A O 1
ATOM 727 N N . SER A 1 100 ? -4.247 8.040 -8.087 1.00 89.69 100 SER A N 1
ATOM 728 C CA . SER A 1 100 ? -3.016 8.106 -7.284 1.00 89.69 100 SER A CA 1
ATOM 729 C C . SER A 1 100 ? -1.723 8.168 -8.104 1.00 89.69 100 SER A C 1
ATOM 731 O O . SER A 1 100 ? -0.652 8.466 -7.568 1.00 89.69 100 SER A O 1
ATOM 733 N N . ARG A 1 101 ? -1.769 7.816 -9.393 1.00 87.38 101 ARG A N 1
ATOM 734 C CA . ARG A 1 101 ? -0.631 7.954 -10.309 1.00 87.38 101 ARG A CA 1
ATOM 735 C C . ARG A 1 101 ? -0.666 9.298 -11.022 1.00 87.38 101 ARG A C 1
ATOM 737 O O . ARG A 1 101 ? 0.375 9.940 -11.089 1.00 87.38 101 ARG A O 1
ATOM 744 N N . MET A 1 102 ? -1.844 9.773 -11.436 1.00 88.75 102 MET A N 1
ATOM 745 C CA . MET A 1 102 ? -1.991 11.129 -11.985 1.00 88.75 102 MET A CA 1
ATOM 746 C C . MET A 1 102 ? -1.620 12.215 -10.965 1.00 88.75 102 MET A C 1
ATOM 748 O O . MET A 1 102 ? -0.936 13.169 -11.309 1.00 88.75 102 MET A O 1
ATOM 752 N N . ALA A 1 103 ? -2.012 12.045 -9.700 1.00 86.75 103 ALA A N 1
ATOM 753 C CA . ALA A 1 103 ? -1.681 12.967 -8.612 1.00 86.75 103 ALA A CA 1
ATOM 754 C C . ALA A 1 103 ? -0.277 12.737 -8.011 1.00 86.75 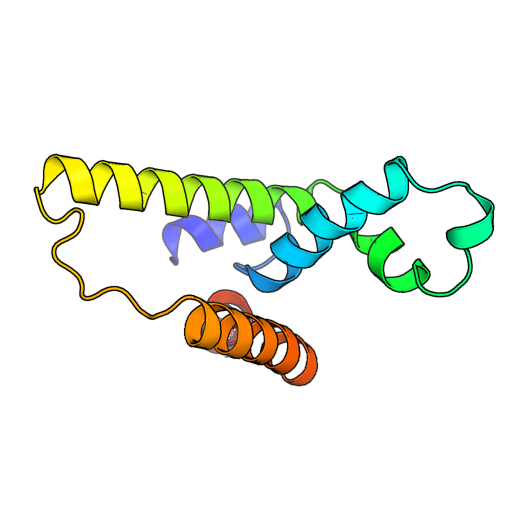103 ALA A C 1
ATOM 756 O O . ALA A 1 103 ? 0.061 13.322 -6.987 1.00 86.75 103 ALA A O 1
ATOM 757 N N . SER A 1 104 ? 0.531 11.843 -8.598 1.00 83.50 104 SER A N 1
ATOM 758 C CA . SER A 1 104 ? 1.859 11.451 -8.100 1.00 83.50 104 SER A CA 1
ATOM 759 C C . SER A 1 104 ? 1.891 10.970 -6.633 1.00 83.50 104 SER A C 1
ATOM 761 O O . SER A 1 104 ? 2.935 10.981 -5.982 1.00 83.50 104 SER A O 1
ATOM 763 N N . GLY A 1 105 ? 0.765 10.496 -6.096 1.00 83.38 105 GLY A N 1
ATOM 764 C CA . GLY A 1 105 ? 0.669 9.979 -4.737 1.00 83.38 105 GLY A CA 1
ATOM 765 C C . GLY A 1 105 ? -0.757 9.613 -4.327 1.00 83.38 105 GLY A C 1
ATOM 766 O O . GLY A 1 105 ? -1.738 10.011 -4.945 1.00 83.38 105 GLY A O 1
ATOM 767 N N . CYS A 1 106 ? -0.868 8.806 -3.276 1.00 88.12 106 CYS A N 1
ATOM 768 C CA . CYS A 1 106 ? -2.134 8.481 -2.614 1.00 88.12 106 CYS A CA 1
ATOM 769 C C . CYS A 1 106 ? -2.336 9.352 -1.366 1.00 88.12 106 CYS A C 1
ATOM 771 O O . CYS A 1 106 ? -1.444 10.105 -0.982 1.00 88.12 106 CYS A O 1
ATOM 773 N N . THR A 1 107 ? -3.475 9.204 -0.684 1.00 86.12 107 THR A N 1
ATOM 774 C CA . THR A 1 107 ? -3.782 9.940 0.553 1.00 86.12 107 THR A CA 1
ATOM 775 C C . THR A 1 107 ? -2.694 9.794 1.615 1.00 86.12 107 THR A C 1
ATOM 777 O O . THR A 1 107 ? -2.361 10.775 2.267 1.00 86.12 107 THR A O 1
ATOM 780 N N . SER A 1 108 ? -2.091 8.609 1.777 1.00 82.69 108 SER A N 1
ATOM 781 C CA . SER A 1 108 ? -1.008 8.432 2.753 1.00 82.69 108 SER A CA 1
ATOM 782 C C . SER A 1 108 ? 0.290 9.116 2.311 1.00 82.69 108 SER A C 1
ATOM 784 O O . SER A 1 108 ? 0.899 9.829 3.100 1.00 82.69 108 SER A O 1
ATOM 786 N N . GLY A 1 109 ? 0.682 8.958 1.043 1.00 81.31 109 GLY A N 1
ATOM 787 C CA . GLY A 1 109 ? 1.942 9.504 0.535 1.00 81.31 109 GLY A CA 1
ATOM 788 C C . GLY A 1 109 ? 1.893 11.018 0.353 1.00 81.31 109 GLY A C 1
ATOM 789 O O . GLY A 1 109 ? 2.679 11.743 0.948 1.00 81.31 109 GLY A O 1
ATOM 790 N N . HIS A 1 110 ? 0.940 11.505 -0.439 1.00 82.38 110 HIS A N 1
ATOM 791 C CA . HIS A 1 110 ? 0.812 12.929 -0.747 1.00 82.38 110 HIS A CA 1
ATOM 792 C C . HIS A 1 110 ? 0.123 13.697 0.389 1.00 82.38 110 HIS A C 1
ATOM 794 O O . HIS A 1 110 ? 0.579 14.763 0.785 1.00 82.38 110 HIS A O 1
ATOM 800 N N . GLY A 1 111 ? -0.955 13.134 0.945 1.00 81.81 111 GLY A N 1
ATOM 801 C CA . GLY A 1 111 ? -1.784 13.811 1.946 1.00 81.81 111 GLY A CA 1
ATOM 802 C C . GLY A 1 111 ? -1.218 13.766 3.364 1.00 81.81 111 GLY A C 1
ATOM 803 O O . GLY A 1 111 ? -1.148 14.801 4.008 1.00 81.81 111 GLY A O 1
ATOM 804 N N . LEU A 1 112 ? -0.816 12.595 3.872 1.00 83.06 112 LEU A N 1
ATOM 805 C CA . LEU A 1 112 ? -0.300 12.482 5.243 1.00 83.06 112 LEU A CA 1
ATOM 806 C C . LEU A 1 112 ? 1.188 12.817 5.324 1.00 83.06 112 LEU A C 1
ATOM 808 O O . LEU A 1 112 ? 1.581 13.616 6.166 1.00 83.06 112 LEU A O 1
ATOM 812 N N . SER A 1 113 ? 2.020 12.206 4.478 1.00 83.06 113 SER A N 1
ATOM 813 C CA . SER A 1 113 ? 3.463 12.451 4.518 1.00 83.06 113 SER A CA 1
ATOM 814 C C . SER A 1 113 ? 3.877 13.726 3.789 1.00 83.06 113 SER A C 1
ATOM 816 O O . SER A 1 113 ? 4.667 14.478 4.342 1.00 83.06 113 SER A O 1
ATOM 818 N N . GLY A 1 114 ? 3.346 13.986 2.591 1.00 79.69 114 GLY A N 1
ATOM 819 C CA . GLY A 1 114 ? 3.708 15.154 1.782 1.00 79.69 114 GLY A CA 1
ATOM 820 C C . GL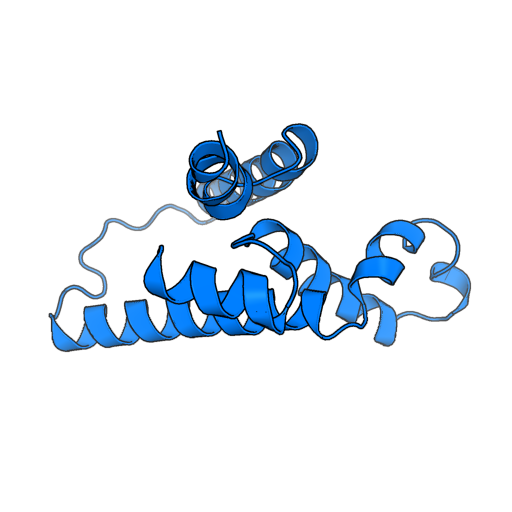Y A 1 114 ? 3.309 16.481 2.424 1.00 79.69 114 GLY A C 1
ATOM 821 O O . GLY A 1 114 ? 4.148 17.363 2.562 1.00 79.69 114 GLY A O 1
ATOM 822 N N . MET A 1 115 ? 2.063 16.604 2.894 1.00 81.12 115 MET A N 1
ATOM 823 C CA . MET A 1 115 ? 1.605 17.825 3.576 1.00 81.12 115 MET A CA 1
ATOM 824 C C . MET A 1 115 ? 2.301 18.072 4.915 1.00 81.12 115 MET A C 1
ATOM 826 O O . MET A 1 115 ? 2.386 19.214 5.338 1.00 81.12 115 MET A O 1
ATOM 830 N N . ALA A 1 116 ? 2.786 17.028 5.591 1.00 75.25 116 ALA A N 1
ATOM 831 C CA . ALA A 1 116 ? 3.515 17.179 6.851 1.00 75.25 116 ALA A CA 1
ATOM 832 C C . ALA A 1 116 ? 4.954 17.699 6.668 1.00 75.25 116 ALA A C 1
ATOM 834 O O . ALA A 1 116 ? 5.624 17.966 7.663 1.00 75.25 116 ALA A O 1
ATOM 835 N N . LEU A 1 117 ? 5.446 17.780 5.425 1.00 71.25 117 LEU A N 1
ATOM 836 C CA . LEU A 1 117 ? 6.770 18.307 5.076 1.00 71.25 117 LEU A CA 1
ATOM 837 C C . LEU A 1 117 ? 6.729 19.766 4.583 1.00 71.25 117 LEU A C 1
ATOM 839 O O . LEU A 1 117 ? 7.791 20.331 4.323 1.00 71.25 117 LEU A O 1
ATOM 843 N N . LEU A 1 118 ? 5.530 20.342 4.433 1.00 58.44 118 LEU A N 1
ATOM 844 C CA . LEU A 1 118 ? 5.287 21.763 4.158 1.00 58.44 118 LEU A CA 1
ATOM 845 C C . LEU A 1 118 ? 5.108 22.527 5.473 1.00 58.44 118 LEU A C 1
ATOM 847 O O . LEU A 1 118 ? 5.572 23.686 5.526 1.00 58.44 118 LEU A O 1
#

Organism: Hemiselmis andersenii (NCBI:txid464988)

pLDDT: mean 83.22, std 9.25, range [56.97, 96.38]

Secondary structure (DSSP, 8-state):
-HHHHHHHHHHHS-----HHHHHHHHHGGGGTS-GGGSSSTTHHHHTTTS-HHHHHHHHHHHHHHHHHHHHHHHTT-TTTSPPPPHHHHHHHHHHHHHHHHHTTS-IIIIIIIIGGG-

Foldseek 3Di:
DVVVQVCCCVPVVAFQAQLLLVLQVVLCVVVVDDPVVCPPPPVVSPVLPDDPNNVVSVVVVVCVVVVVVVVCVVVVVPPVDDDDDPVCVVVVVVCQSVVQVVVVGHCRRCVVGVVVVD

Sequence (118 aa):
IGLLQVPAVLFLSDTLGSSSAYMTVNAQLLNVLPGDLRGGAAKHLEGFRLGAGNWWQVFYISAAILGAFGCSKITGTYGVARGVPVSHAVIGGFTMIWGSRMASGCTSGHGLSGMALL

Radius of gyration: 16.63 Å; chains: 1; bounding box: 38×37×44 Å

InterPro domains:
  IPR007272 Sulphur transport TsuA/YedE [PF04143] (1-118)
  IPR007272 Sulphur transport TsuA/YedE [PTHR30574] (1-118)